Protein AF-A0A3B8Z5R7-F1 (afdb_monomer_lite)

pLDDT: mean 84.62, std 8.21, range [46.03, 93.94]

Radius of gyration: 21.41 Å; chains: 1; bounding box: 47×30×64 Å

Structure (mmCIF, N/CA/C/O backbone):
data_AF-A0A3B8Z5R7-F1
#
_entry.id   AF-A0A3B8Z5R7-F1
#
loop_
_atom_site.group_PDB
_atom_site.id
_atom_site.type_symbol
_atom_site.label_atom_id
_atom_site.label_alt_id
_atom_site.label_comp_id
_atom_site.label_asym_id
_atom_site.label_entity_id
_atom_site.label_seq_id
_atom_site.pdbx_PDB_ins_code
_atom_site.Cartn_x
_atom_site.Cartn_y
_atom_site.Cartn_z
_atom_site.occupancy
_atom_site.B_iso_or_equiv
_atom_site.auth_seq_id
_atom_site.auth_comp_id
_atom_site.auth_asym_id
_atom_site.auth_atom_id
_atom_site.pdbx_PDB_model_num
ATOM 1 N N . MET A 1 1 ? -18.504 -0.520 35.001 1.00 46.03 1 MET A N 1
ATOM 2 C CA . MET A 1 1 ? -17.497 -0.673 33.934 1.00 46.03 1 MET A CA 1
ATOM 3 C C . MET A 1 1 ? -18.146 -1.606 32.934 1.00 46.03 1 MET A C 1
ATOM 5 O O . MET A 1 1 ? -18.187 -2.795 33.204 1.00 46.03 1 MET A O 1
ATOM 9 N N . GLU A 1 2 ? -18.828 -1.067 31.922 1.00 49.41 2 GLU A N 1
ATOM 10 C CA . GLU A 1 2 ? -19.527 -1.903 30.936 1.00 49.41 2 GLU A CA 1
ATOM 11 C C . GLU A 1 2 ? -18.497 -2.737 30.174 1.00 49.41 2 GLU A C 1
ATOM 13 O O . GLU A 1 2 ? -17.487 -2.214 29.695 1.00 49.41 2 GLU A O 1
ATOM 18 N N . GLU A 1 3 ? -18.709 -4.051 30.150 1.00 50.78 3 GLU A N 1
ATOM 19 C CA . GLU A 1 3 ? -17.897 -4.948 29.342 1.00 50.78 3 GLU A CA 1
ATOM 20 C C . GLU A 1 3 ? -18.105 -4.601 27.860 1.00 50.78 3 GLU A C 1
ATOM 22 O O . GLU A 1 3 ? -19.237 -4.312 27.462 1.00 50.78 3 GLU A O 1
ATOM 27 N N . PRO A 1 4 ? -17.041 -4.579 27.035 1.00 61.50 4 PRO A N 1
ATOM 28 C CA . PRO A 1 4 ? -17.176 -4.282 25.614 1.00 61.50 4 PRO A CA 1
ATOM 29 C C . PRO A 1 4 ? -18.135 -5.290 24.980 1.00 61.50 4 PRO A C 1
ATOM 31 O O . PRO A 1 4 ? -17.881 -6.493 25.039 1.00 61.50 4 PRO A O 1
ATOM 34 N N . GLN A 1 5 ? -19.230 -4.816 24.388 1.00 68.06 5 GLN A N 1
ATOM 35 C CA . GLN A 1 5 ? -20.164 -5.711 23.714 1.00 68.06 5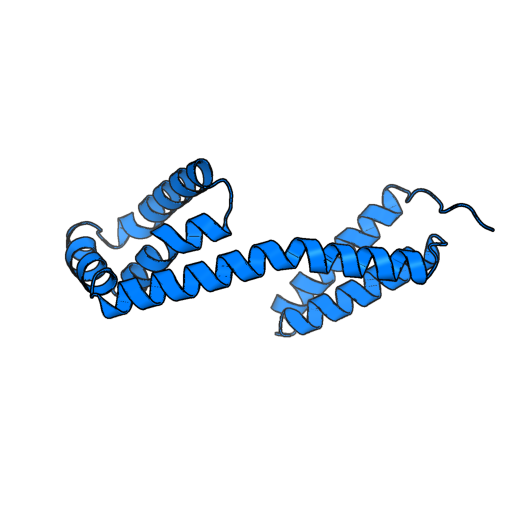 GLN A CA 1
ATOM 36 C C . GLN A 1 5 ? -19.522 -6.260 22.442 1.00 68.06 5 GLN A C 1
ATOM 38 O O . GLN A 1 5 ? -18.941 -5.511 21.651 1.00 68.06 5 GLN A O 1
ATOM 43 N N . GLU A 1 6 ? -19.648 -7.568 22.223 1.00 71.44 6 GLU A N 1
ATOM 44 C CA . GLU A 1 6 ? -19.258 -8.159 20.949 1.00 71.44 6 GLU A CA 1
ATOM 45 C C . GLU A 1 6 ? -20.124 -7.565 19.825 1.00 71.44 6 GLU A C 1
ATOM 47 O O . GLU A 1 6 ? -21.350 -7.464 19.966 1.00 71.44 6 GLU A O 1
ATOM 52 N N . PRO A 1 7 ? -19.517 -7.124 18.710 1.00 72.75 7 PRO A N 1
ATOM 53 C CA . PRO A 1 7 ? -20.273 -6.545 17.615 1.00 72.75 7 PRO A CA 1
ATOM 54 C C . PRO A 1 7 ? -21.220 -7.595 17.030 1.00 72.75 7 PRO A C 1
ATOM 56 O O . PRO A 1 7 ? -20.790 -8.663 16.596 1.00 72.75 7 PRO A O 1
ATOM 59 N N . SER A 1 8 ? -22.513 -7.274 16.942 1.00 83.44 8 SER A N 1
ATOM 60 C CA . SER A 1 8 ? -23.430 -8.101 16.156 1.00 83.44 8 SER A CA 1
ATOM 61 C C . SER A 1 8 ? -23.007 -8.083 14.682 1.00 83.44 8 SER A C 1
ATOM 63 O O . SER A 1 8 ? -22.446 -7.096 14.196 1.00 83.44 8 SER A O 1
ATOM 65 N N . PHE A 1 9 ? -23.312 -9.153 13.942 1.00 85.75 9 PHE A N 1
ATOM 66 C CA . PHE A 1 9 ? -23.007 -9.252 12.509 1.00 85.75 9 PHE A CA 1
ATOM 67 C C . PHE A 1 9 ? -23.502 -8.027 11.718 1.00 85.75 9 PHE A C 1
ATOM 69 O O . PHE A 1 9 ? -22.799 -7.504 10.856 1.00 85.75 9 PHE A O 1
ATOM 76 N N . LEU A 1 10 ? -24.680 -7.512 12.085 1.00 84.94 10 LEU A N 1
ATOM 77 C CA . LEU A 1 10 ? -25.290 -6.323 11.492 1.00 84.94 10 LEU A CA 1
ATOM 78 C C . LEU A 1 10 ? -24.462 -5.058 11.765 1.00 84.94 10 LEU A C 1
ATOM 80 O O . LEU A 1 10 ? -24.285 -4.228 10.877 1.00 84.94 10 LEU 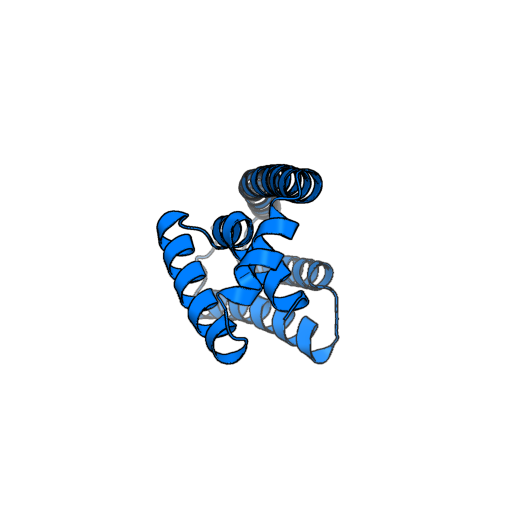A O 1
ATOM 84 N N . HIS A 1 11 ? -23.899 -4.932 12.967 1.00 84.50 11 HIS A N 1
ATOM 85 C CA . HIS A 1 11 ? -23.075 -3.786 13.345 1.00 84.50 11 HIS A CA 1
ATOM 86 C C . HIS A 1 11 ? -21.723 -3.783 12.617 1.00 84.50 11 HIS A C 1
ATOM 88 O O . HIS A 1 11 ? -21.292 -2.740 12.121 1.00 84.50 11 HIS A O 1
ATOM 94 N N . SER A 1 12 ? -21.083 -4.950 12.491 1.00 87.75 12 SER A N 1
ATOM 95 C CA . SER A 1 12 ? -19.847 -5.115 11.713 1.00 87.75 12 SER A CA 1
ATOM 96 C C . SER A 1 12 ? -20.068 -4.833 10.228 1.00 87.75 12 SER A C 1
ATOM 98 O O . SER A 1 12 ? -19.264 -4.131 9.612 1.00 87.75 12 SER A O 1
ATOM 100 N N . LEU A 1 13 ? -21.181 -5.318 9.665 1.00 91.69 13 LEU A N 1
ATOM 101 C CA . LEU A 1 13 ? -21.537 -5.090 8.265 1.00 91.69 13 LEU A CA 1
ATOM 102 C C . LEU A 1 13 ? -21.768 -3.602 7.972 1.00 91.69 13 LEU A C 1
ATOM 104 O O . LEU A 1 13 ? -21.262 -3.094 6.974 1.00 91.69 13 LEU A O 1
ATOM 108 N N . ILE A 1 14 ? -22.474 -2.888 8.856 1.00 91.19 14 ILE A N 1
ATOM 109 C CA . ILE A 1 14 ? -22.702 -1.440 8.721 1.00 91.19 14 ILE A CA 1
ATOM 110 C C . ILE A 1 14 ? -21.391 -0.662 8.856 1.00 91.19 14 ILE A C 1
ATOM 112 O O . ILE A 1 14 ? -21.136 0.250 8.071 1.00 91.19 14 ILE A O 1
ATOM 116 N N . CYS A 1 15 ? -20.543 -1.016 9.823 1.00 90.94 15 CYS A N 1
ATOM 117 C CA . CYS A 1 15 ? -19.272 -0.329 10.035 1.00 90.94 15 CYS A CA 1
ATOM 118 C C . CYS A 1 15 ? -18.355 -0.479 8.811 1.00 90.94 15 CYS A C 1
ATOM 120 O O . CYS A 1 15 ? -17.899 0.518 8.249 1.00 90.94 15 CYS A O 1
ATOM 122 N N . PHE A 1 16 ? -18.154 -1.715 8.346 1.00 91.38 16 PHE A N 1
ATOM 123 C CA . PHE A 1 16 ? -17.284 -2.011 7.209 1.00 91.38 16 PHE A CA 1
ATOM 124 C C . PHE A 1 16 ? -17.864 -1.505 5.882 1.00 91.38 16 PHE A C 1
ATOM 126 O O . PHE A 1 16 ? -17.164 -0.873 5.091 1.00 91.38 16 PHE A O 1
ATOM 133 N N . GLY A 1 17 ? -19.165 -1.711 5.667 1.00 93.62 17 GLY A N 1
ATOM 134 C CA . GLY A 1 17 ? -19.882 -1.187 4.508 1.00 93.62 17 GLY A CA 1
ATOM 135 C C . GLY A 1 17 ? -19.840 0.340 4.449 1.00 93.62 17 GLY A C 1
ATOM 136 O O . GLY A 1 17 ? -19.601 0.898 3.383 1.00 93.62 17 GLY A O 1
ATOM 137 N N . GLY A 1 18 ? -19.971 1.019 5.592 1.00 92.12 18 GLY A N 1
ATOM 138 C CA . GLY A 1 18 ? -19.854 2.474 5.690 1.00 92.12 18 GLY A CA 1
ATOM 139 C C . GLY A 1 18 ? -18.489 2.990 5.237 1.00 92.12 18 GLY A C 1
ATOM 140 O O . GLY A 1 18 ? -18.429 3.959 4.482 1.00 92.12 18 GLY A O 1
ATOM 141 N N . VAL A 1 19 ? -17.395 2.314 5.603 1.00 93.94 19 VAL A N 1
ATOM 142 C CA . VAL A 1 19 ? -16.045 2.664 5.123 1.00 93.94 19 VAL A CA 1
ATOM 143 C C . VAL A 1 19 ? -15.947 2.514 3.605 1.00 93.94 19 VAL A C 1
ATOM 145 O O . VAL A 1 19 ? -15.512 3.448 2.930 1.00 93.94 19 VAL A O 1
ATOM 148 N N . ILE A 1 20 ? -16.395 1.381 3.056 1.00 93.31 20 ILE A N 1
ATOM 149 C CA . ILE A 1 20 ? -16.362 1.123 1.608 1.00 93.31 20 ILE A CA 1
ATOM 150 C C . ILE A 1 20 ? -17.170 2.179 0.853 1.00 93.31 20 ILE A C 1
ATOM 152 O O . ILE A 1 20 ? -16.666 2.781 -0.093 1.00 93.31 20 ILE A O 1
ATOM 156 N N . VAL A 1 21 ? -18.405 2.437 1.286 1.00 93.06 21 VAL A N 1
ATOM 157 C CA . VAL A 1 21 ? -19.289 3.415 0.645 1.00 93.06 21 VAL A CA 1
ATOM 158 C C . VAL A 1 21 ? -18.679 4.809 0.714 1.00 93.06 21 VAL A C 1
ATOM 160 O O . VAL A 1 21 ? -18.661 5.500 -0.301 1.00 93.06 21 VAL A O 1
ATOM 163 N N . THR A 1 22 ? -18.126 5.212 1.861 1.00 91.06 22 THR A N 1
ATOM 164 C CA . THR A 1 22 ? -17.485 6.527 2.025 1.00 91.06 22 THR A CA 1
ATOM 165 C C . THR A 1 22 ? -16.303 6.696 1.069 1.00 91.06 22 THR A C 1
ATOM 167 O O . THR A 1 22 ? -16.184 7.733 0.419 1.00 91.06 22 THR A O 1
ATOM 170 N N . VAL A 1 23 ? -15.454 5.673 0.929 1.00 92.25 23 VAL A N 1
ATOM 171 C CA . VAL A 1 23 ? -14.290 5.731 0.032 1.00 92.25 23 VAL A CA 1
ATOM 172 C C . VAL A 1 23 ? -14.722 5.729 -1.436 1.00 92.25 23 VAL A C 1
ATOM 174 O O . VAL A 1 23 ? -14.296 6.597 -2.193 1.00 92.25 23 VAL A O 1
ATOM 177 N N . ILE A 1 24 ? -15.596 4.803 -1.842 1.00 91.25 24 ILE A N 1
ATOM 178 C CA . ILE A 1 24 ? -16.026 4.669 -3.242 1.00 91.25 24 ILE A CA 1
ATOM 179 C C . ILE A 1 24 ? -16.813 5.902 -3.693 1.00 91.25 24 ILE A C 1
ATOM 181 O O . ILE A 1 24 ? -16.500 6.481 -4.732 1.00 91.25 24 ILE A O 1
ATOM 185 N N . SER A 1 25 ? -17.812 6.332 -2.917 1.00 88.94 25 SER A N 1
ATOM 186 C CA . SER A 1 25 ? -18.613 7.514 -3.270 1.00 88.94 25 SER A CA 1
ATOM 187 C C . SER A 1 25 ? -17.782 8.797 -3.234 1.00 88.94 25 SER A C 1
ATOM 189 O O . SER A 1 25 ? -17.904 9.636 -4.126 1.00 88.94 25 SER A O 1
ATOM 191 N N . GLY A 1 26 ? -16.883 8.924 -2.255 1.00 87.56 26 GLY A N 1
ATOM 192 C CA . GLY A 1 26 ? -15.994 10.071 -2.133 1.00 87.56 26 GLY A CA 1
ATOM 193 C C . GLY A 1 26 ? -15.012 10.204 -3.295 1.00 87.56 26 GLY A C 1
ATOM 194 O O . GLY A 1 26 ? -14.793 11.314 -3.782 1.00 87.56 26 GLY A O 1
ATOM 195 N N . MET A 1 27 ? -14.454 9.086 -3.766 1.00 88.56 27 MET A N 1
ATOM 196 C CA . MET A 1 27 ? -13.531 9.084 -4.902 1.00 88.56 27 MET A CA 1
ATOM 197 C C . MET A 1 27 ? -14.256 9.283 -6.235 1.00 88.56 27 MET A C 1
ATOM 199 O O . MET A 1 27 ? -13.830 10.115 -7.031 1.00 88.56 27 MET A O 1
ATOM 203 N N . LEU A 1 28 ? -15.336 8.536 -6.491 1.00 86.75 28 LEU A N 1
ATOM 204 C CA . LEU A 1 28 ? -15.984 8.517 -7.808 1.00 86.75 28 LEU A CA 1
ATOM 205 C C . LEU A 1 28 ? -16.890 9.725 -8.060 1.00 86.75 28 LEU A C 1
ATOM 207 O O . LEU A 1 28 ? -16.974 10.183 -9.195 1.00 86.75 28 LEU A O 1
ATOM 211 N N . TRP A 1 29 ? -17.581 10.229 -7.033 1.00 85.06 29 TRP A N 1
ATOM 212 C CA . TRP A 1 29 ? -18.592 11.280 -7.205 1.00 85.06 29 TRP A CA 1
ATOM 213 C C . TRP A 1 29 ? -18.082 12.671 -6.840 1.00 85.06 29 TRP A C 1
ATOM 215 O O . TRP A 1 29 ? -18.412 13.645 -7.510 1.00 85.06 29 TRP A O 1
ATOM 225 N N . LEU A 1 30 ? -17.301 12.766 -5.761 1.00 81.62 30 LEU A N 1
ATOM 226 C CA . LEU A 1 30 ? -16.851 14.044 -5.202 1.00 81.62 30 LEU A CA 1
ATOM 227 C C . LEU A 1 30 ? -15.412 14.399 -5.600 1.00 81.62 30 LEU A C 1
ATOM 229 O O . LEU A 1 30 ? -14.986 15.527 -5.362 1.00 81.62 30 LEU A O 1
ATOM 233 N N . GLY A 1 31 ? -14.658 13.458 -6.182 1.00 82.94 31 GLY A N 1
ATOM 234 C CA . GLY A 1 31 ? -13.262 13.669 -6.577 1.00 82.94 31 GLY A CA 1
ATOM 235 C C . GLY A 1 31 ? -12.344 14.032 -5.403 1.00 82.94 31 GLY A C 1
ATOM 236 O O . GLY A 1 31 ? -11.325 14.695 -5.592 1.00 82.94 31 GLY A O 1
ATOM 237 N N . ILE A 1 32 ? -12.715 13.651 -4.177 1.00 88.88 32 ILE A N 1
ATOM 238 C CA . ILE A 1 32 ? -11.957 13.997 -2.972 1.00 88.88 32 ILE A CA 1
ATOM 239 C C . ILE A 1 32 ? -10.723 13.097 -2.884 1.00 88.88 32 ILE A C 1
ATOM 241 O O . ILE A 1 32 ? -10.780 11.896 -3.147 1.00 88.88 32 ILE A O 1
ATOM 245 N N . ASN A 1 33 ? -9.602 13.677 -2.454 1.00 90.19 33 ASN A N 1
ATOM 246 C CA . ASN A 1 33 ? -8.370 12.935 -2.216 1.00 90.19 33 ASN A CA 1
ATOM 247 C C . ASN A 1 33 ? -8.583 11.781 -1.221 1.00 90.19 33 ASN A C 1
ATOM 249 O O . ASN A 1 33 ? -9.182 11.961 -0.156 1.00 90.19 33 ASN A O 1
ATOM 253 N N . LEU A 1 34 ? -7.999 10.616 -1.524 1.00 88.38 34 LEU A N 1
ATOM 254 C CA . LEU A 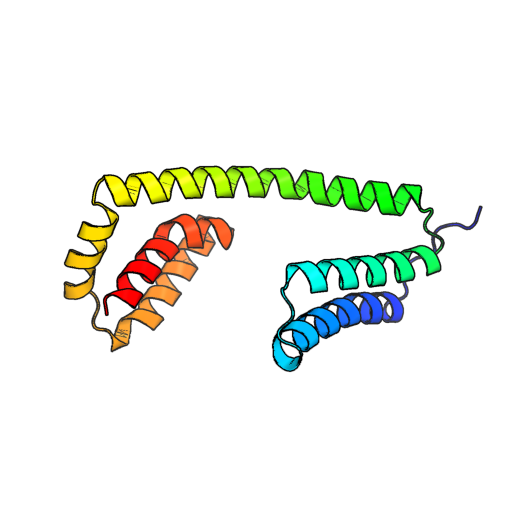1 34 ? -8.106 9.403 -0.702 1.00 88.38 34 LEU A CA 1
ATOM 255 C C . LEU A 1 34 ? -7.736 9.654 0.769 1.00 88.38 34 LEU A C 1
ATOM 257 O O . LEU A 1 34 ? -8.407 9.155 1.667 1.00 88.38 34 LEU A O 1
ATOM 261 N N . HIS A 1 35 ? -6.707 10.466 1.024 1.00 88.38 35 HIS A N 1
ATOM 262 C CA . HIS A 1 35 ? -6.267 10.793 2.382 1.00 88.38 35 HIS A CA 1
ATOM 263 C C . HIS A 1 35 ? -7.388 11.410 3.230 1.00 88.38 35 HIS A C 1
ATOM 265 O O . HIS A 1 35 ? -7.612 10.989 4.363 1.00 88.38 35 HIS A O 1
ATOM 271 N N . SER A 1 36 ? -8.133 12.367 2.674 1.00 90.12 36 SER A N 1
ATOM 272 C CA . SER A 1 36 ? -9.243 13.018 3.374 1.00 90.12 36 SER A CA 1
ATOM 273 C C . SER A 1 36 ? -10.388 12.039 3.647 1.00 90.12 36 SER A C 1
ATOM 275 O O . SER A 1 36 ? -10.961 12.050 4.735 1.00 90.12 36 SER A O 1
ATOM 277 N N . LEU A 1 37 ? -10.685 11.144 2.701 1.00 92.75 37 LEU A N 1
ATOM 278 C CA . LEU A 1 37 ? -11.724 10.121 2.858 1.00 92.75 37 LEU A CA 1
ATOM 279 C C . LEU A 1 37 ? -11.371 9.092 3.933 1.00 92.75 37 LEU A C 1
ATOM 281 O O . LEU A 1 37 ? -12.239 8.700 4.711 1.00 92.75 37 LEU A O 1
ATOM 285 N N . LEU A 1 38 ? -10.100 8.697 4.026 1.00 91.69 38 LEU A N 1
ATOM 286 C CA . LEU A 1 38 ? -9.628 7.790 5.072 1.00 91.69 38 LEU A CA 1
ATOM 287 C C . LEU A 1 38 ? -9.739 8.414 6.468 1.00 91.69 38 LEU A C 1
ATOM 289 O O . LEU A 1 38 ? -10.084 7.713 7.416 1.00 91.69 38 LEU A O 1
ATOM 293 N N . VAL A 1 39 ? -9.521 9.727 6.603 1.00 92.50 39 VAL A N 1
ATOM 294 C CA . VAL A 1 39 ? -9.746 10.437 7.875 1.00 92.50 39 VAL A CA 1
ATOM 295 C C . VAL A 1 39 ? -11.230 10.427 8.252 1.00 92.50 39 VAL A C 1
ATOM 297 O O . VAL A 1 39 ? -11.567 10.156 9.403 1.00 92.50 39 VAL A O 1
ATOM 300 N N . ILE A 1 40 ? -12.132 10.653 7.295 1.00 92.69 40 ILE A N 1
ATOM 301 C CA . ILE A 1 40 ? -13.583 10.586 7.539 1.00 92.69 40 ILE A CA 1
ATOM 302 C C . ILE A 1 40 ? -13.998 9.162 7.936 1.00 92.69 40 ILE A C 1
ATOM 304 O O . ILE A 1 40 ? -14.728 8.977 8.911 1.00 92.69 40 ILE A O 1
ATOM 308 N N . ALA A 1 41 ? -13.485 8.149 7.237 1.00 93.50 41 ALA A N 1
ATOM 309 C CA . ALA A 1 41 ? -13.712 6.747 7.571 1.00 93.50 41 ALA A CA 1
ATOM 310 C C . ALA A 1 41 ? -13.174 6.390 8.968 1.00 93.50 41 ALA A C 1
ATOM 312 O O . ALA A 1 41 ? -13.815 5.643 9.705 1.00 93.50 41 ALA A O 1
ATOM 313 N N . LEU A 1 42 ? -12.036 6.958 9.377 1.00 92.62 42 LEU A N 1
ATOM 314 C CA . LEU A 1 42 ? -11.500 6.782 10.725 1.00 92.62 42 LEU A CA 1
ATOM 315 C C . LEU A 1 42 ? -12.447 7.361 11.784 1.00 92.62 42 LEU A C 1
ATOM 317 O O . LEU A 1 42 ? -12.704 6.702 12.791 1.00 92.62 42 LEU A O 1
ATOM 321 N N . VAL A 1 43 ? -12.994 8.560 11.554 1.00 92.62 43 VAL A N 1
ATOM 322 C CA . VAL A 1 43 ? -13.989 9.178 12.448 1.00 92.62 43 VAL A CA 1
ATOM 323 C C . VAL A 1 43 ? -15.256 8.323 12.523 1.00 92.62 43 VAL A C 1
ATOM 325 O O . VAL A 1 43 ? -15.776 8.098 13.616 1.00 92.62 43 VAL A O 1
ATOM 328 N N . TRP A 1 44 ? -15.714 7.789 11.389 1.00 93.69 44 TRP A N 1
ATOM 329 C CA . TRP A 1 44 ? -16.846 6.864 11.323 1.00 93.69 44 TRP A CA 1
ATOM 330 C C . TRP A 1 44 ? -16.617 5.616 12.188 1.00 93.69 44 TRP A C 1
ATOM 332 O O . TRP A 1 44 ? -17.414 5.313 13.081 1.00 93.69 44 TRP A O 1
ATOM 342 N N . VAL A 1 45 ? -15.488 4.931 11.990 1.00 92.50 45 VAL A N 1
ATOM 343 C CA . VAL A 1 45 ? -15.125 3.720 12.743 1.00 92.50 45 VAL A CA 1
ATOM 344 C C . VAL A 1 45 ? -14.919 4.026 14.229 1.00 92.50 45 VAL A C 1
ATOM 346 O O . VAL A 1 45 ? -15.362 3.252 15.079 1.00 92.50 45 VAL A O 1
ATOM 349 N N . ALA A 1 46 ? -14.299 5.157 14.572 1.00 90.88 46 ALA A N 1
ATOM 350 C CA . ALA A 1 46 ? -14.123 5.584 15.959 1.00 90.88 46 ALA A CA 1
ATOM 351 C C . ALA A 1 46 ? -15.471 5.877 16.643 1.00 90.88 46 ALA A C 1
ATOM 353 O O . ALA A 1 46 ? -15.669 5.487 17.795 1.00 90.88 46 ALA A O 1
ATOM 354 N N . GLY A 1 47 ? -16.419 6.495 15.931 1.00 89.94 47 GLY A N 1
ATOM 355 C CA . GLY A 1 47 ? -17.777 6.747 16.419 1.00 89.94 47 GLY A CA 1
ATOM 356 C C . GLY A 1 47 ? -18.557 5.458 16.680 1.00 89.94 47 GLY A C 1
ATOM 357 O O . GLY A 1 47 ? -19.159 5.304 17.744 1.00 89.94 47 GLY A O 1
ATOM 358 N N . HIS A 1 48 ? -18.487 4.495 15.758 1.00 89.06 48 HIS A N 1
ATOM 359 C CA . HIS A 1 48 ? -19.068 3.164 15.960 1.00 89.06 48 HIS A CA 1
ATOM 360 C C . HIS A 1 48 ? -18.398 2.416 17.119 1.00 89.06 48 HIS A C 1
ATOM 362 O O . HIS A 1 48 ? -19.089 1.864 17.967 1.00 89.06 48 HIS A O 1
ATOM 368 N N . SER A 1 49 ? -17.070 2.462 17.222 1.00 86.38 49 SER A N 1
ATOM 369 C CA . SER A 1 49 ? -16.331 1.804 18.311 1.00 86.38 49 SER A CA 1
ATOM 370 C C . SER A 1 49 ? -16.683 2.390 19.683 1.00 86.38 49 SER A C 1
ATOM 372 O O . SER A 1 49 ? -16.849 1.650 20.648 1.00 86.38 49 SER A O 1
ATOM 374 N N . SER A 1 50 ? -16.867 3.710 19.773 1.00 85.12 50 SER A N 1
ATOM 375 C CA . SER A 1 50 ? -17.326 4.373 21.000 1.00 85.12 50 SER A CA 1
ATOM 376 C C . SER A 1 50 ? -18.735 3.915 21.407 1.00 85.12 50 SER A C 1
ATOM 378 O O . SER A 1 50 ? -18.987 3.655 22.582 1.00 85.12 50 SER A O 1
ATOM 380 N N . ARG A 1 51 ? -19.642 3.713 20.436 1.00 82.06 51 ARG A N 1
ATOM 381 C CA . ARG A 1 51 ? -20.997 3.183 20.685 1.00 82.06 51 ARG A CA 1
ATOM 382 C C . ARG A 1 51 ? -21.022 1.748 21.213 1.00 82.06 51 ARG A C 1
ATOM 384 O O . ARG A 1 51 ? -21.993 1.383 21.861 1.00 82.06 51 ARG A O 1
ATOM 391 N N . LEU A 1 52 ? -19.976 0.960 20.968 1.00 83.88 52 LEU A N 1
ATOM 392 C CA . LEU A 1 52 ? -19.816 -0.389 21.526 1.00 83.88 52 LEU A CA 1
ATOM 393 C C . LEU A 1 52 ? -19.248 -0.391 22.962 1.00 83.88 52 LEU A C 1
ATOM 395 O O . LEU A 1 52 ? -18.990 -1.455 23.523 1.00 83.88 52 LEU A O 1
ATOM 399 N N . GLY A 1 53 ? -19.028 0.786 23.559 1.00 81.25 53 GLY A N 1
ATOM 400 C CA . GLY A 1 53 ? -18.504 0.918 24.920 1.00 81.25 53 GLY A CA 1
ATOM 401 C C . GLY A 1 53 ? -16.978 0.826 25.014 1.00 81.25 53 GLY A C 1
ATOM 402 O O . GLY A 1 53 ? -16.428 0.726 26.113 1.00 81.25 53 GLY A O 1
ATOM 403 N N . PHE A 1 54 ? -16.252 0.877 23.890 1.00 83.25 54 PHE A N 1
ATOM 404 C CA . PHE A 1 54 ? -14.791 0.918 23.936 1.00 83.25 54 PHE A CA 1
ATOM 405 C C . PHE A 1 54 ? -14.301 2.249 24.510 1.00 83.25 54 PHE A C 1
ATOM 407 O O . PHE A 1 54 ? -14.675 3.329 24.054 1.00 83.25 54 PHE A O 1
ATOM 414 N N . SER A 1 55 ? -13.393 2.177 25.487 1.00 87.00 55 SER A N 1
ATOM 415 C CA . SER A 1 55 ? -12.758 3.375 26.029 1.00 87.00 55 SER A CA 1
ATOM 416 C C . SE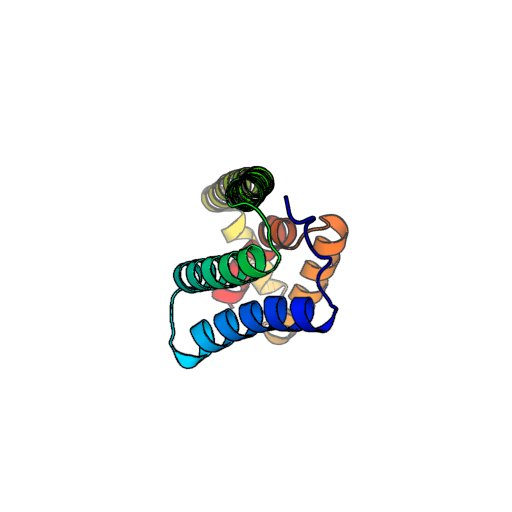R A 1 55 ? -11.890 4.059 24.973 1.00 87.00 55 SER A C 1
ATOM 418 O O . SER A 1 55 ? -11.222 3.408 24.164 1.00 87.00 55 SER A O 1
ATOM 420 N N . PHE A 1 56 ? -11.830 5.391 25.027 1.00 85.94 56 PHE A N 1
ATOM 421 C CA . PHE A 1 56 ? -10.996 6.185 24.123 1.00 85.94 56 PHE A CA 1
ATOM 422 C C . PHE A 1 56 ? -9.524 5.733 24.127 1.00 85.94 56 PHE A C 1
ATOM 424 O O . PHE A 1 56 ? -8.875 5.713 23.085 1.00 85.94 56 PHE A O 1
ATOM 431 N N . GLN A 1 57 ? -9.012 5.287 25.280 1.00 87.00 57 GLN A N 1
ATOM 432 C CA . GLN A 1 57 ? -7.646 4.767 25.395 1.00 87.00 57 GLN A CA 1
ATOM 433 C C . GLN A 1 57 ? -7.434 3.480 24.586 1.00 87.00 57 GLN A C 1
ATOM 435 O O . GLN A 1 57 ? -6.401 3.339 23.933 1.00 87.00 57 GLN A O 1
ATOM 440 N N . LYS A 1 58 ? -8.416 2.565 24.566 1.00 87.25 58 LYS A N 1
ATOM 441 C CA . LYS A 1 58 ? -8.351 1.352 23.733 1.00 87.25 58 LYS A CA 1
ATOM 442 C C . LYS A 1 58 ? -8.386 1.698 22.246 1.00 87.25 58 LYS A C 1
ATOM 444 O O . LYS A 1 58 ? -7.575 1.172 21.490 1.00 87.25 58 LYS A O 1
ATOM 449 N N . ILE A 1 59 ? -9.265 2.618 21.840 1.00 89.31 59 ILE A N 1
ATOM 450 C CA . ILE A 1 59 ? -9.357 3.080 20.445 1.00 89.31 59 ILE A CA 1
ATOM 451 C C . ILE A 1 59 ? -8.029 3.713 20.003 1.00 89.31 59 ILE A C 1
ATOM 453 O O . ILE A 1 59 ? -7.485 3.352 18.961 1.00 89.31 59 ILE A O 1
ATOM 457 N N . LYS A 1 60 ? -7.455 4.598 20.827 1.00 89.62 60 LYS A N 1
ATOM 458 C CA . LYS A 1 60 ? -6.152 5.222 20.564 1.00 89.62 60 LYS A CA 1
ATOM 459 C C . LYS A 1 60 ? -5.028 4.188 20.463 1.00 89.62 60 LYS A C 1
ATOM 461 O O . LYS A 1 60 ? -4.206 4.271 19.557 1.00 89.62 60 LYS A O 1
ATOM 466 N N . SER A 1 61 ? -4.987 3.213 21.371 1.00 92.00 61 SER A N 1
ATOM 467 C CA . SER A 1 61 ? -3.987 2.141 21.332 1.00 92.00 61 SER A CA 1
ATOM 468 C C . SER A 1 61 ? -4.105 1.299 20.055 1.00 92.00 61 SER A C 1
ATOM 470 O O . SER A 1 61 ? -3.089 1.009 19.427 1.00 92.00 61 SER A O 1
ATOM 472 N N . ALA A 1 62 ? -5.328 0.997 19.604 1.00 89.62 62 ALA A N 1
ATOM 473 C CA . ALA A 1 62 ? -5.560 0.309 18.335 1.00 89.62 62 ALA A CA 1
ATOM 474 C C . ALA A 1 62 ? -5.079 1.131 17.125 1.00 89.62 62 ALA A C 1
ATOM 476 O O . ALA A 1 62 ? -4.460 0.575 16.217 1.00 89.62 62 ALA A O 1
ATOM 477 N N . MET A 1 63 ? -5.296 2.452 17.131 1.00 91.38 63 MET A N 1
ATOM 478 C CA . MET A 1 63 ? -4.766 3.352 16.096 1.00 91.38 63 MET A CA 1
ATOM 479 C C . MET A 1 63 ? -3.231 3.339 16.065 1.00 91.38 63 MET A C 1
ATOM 481 O O . MET A 1 63 ? -2.648 3.200 14.992 1.00 91.38 63 MET A O 1
ATOM 485 N N . ILE A 1 64 ? -2.576 3.430 17.229 1.00 93.25 64 ILE A N 1
ATOM 486 C CA . ILE A 1 64 ? -1.107 3.392 17.336 1.00 93.25 64 ILE A CA 1
ATOM 487 C C . ILE A 1 64 ? -0.562 2.061 16.812 1.00 93.25 64 ILE A C 1
ATOM 489 O O . ILE A 1 64 ? 0.337 2.066 15.977 1.00 93.25 64 ILE A O 1
ATOM 493 N N . SER A 1 65 ? -1.157 0.933 17.207 1.00 92.31 65 SER A N 1
ATOM 494 C CA . SER A 1 65 ? -0.752 -0.383 16.699 1.00 92.31 65 SER A CA 1
ATOM 495 C C . SER A 1 65 ? -0.929 -0.503 15.178 1.00 92.31 65 SER A C 1
ATOM 497 O O . SER A 1 65 ? -0.132 -1.152 14.501 1.00 92.31 65 SER A O 1
ATOM 499 N N . GLY A 1 66 ? -1.947 0.152 14.608 1.00 88.62 66 GLY A N 1
ATOM 500 C CA . GLY A 1 66 ? -2.112 0.260 13.157 1.00 88.62 66 GLY A CA 1
ATOM 501 C C . GLY A 1 66 ? -0.949 0.996 12.483 1.00 88.62 66 GLY A C 1
ATOM 502 O O . GLY A 1 66 ? -0.429 0.522 11.473 1.00 88.62 66 GLY A O 1
ATOM 503 N N . ILE A 1 67 ? -0.499 2.109 13.069 1.00 91.75 67 ILE A N 1
ATOM 504 C CA . ILE A 1 67 ? 0.664 2.869 12.585 1.00 91.75 67 ILE A CA 1
ATOM 505 C C . ILE A 1 67 ? 1.941 2.027 12.691 1.00 91.75 67 ILE A C 1
ATOM 507 O O . ILE A 1 67 ? 2.704 1.962 11.730 1.00 91.75 67 ILE A O 1
ATOM 511 N N . GLU A 1 68 ? 2.151 1.333 13.812 1.00 91.00 68 GLU A N 1
ATOM 512 C CA . GLU A 1 68 ? 3.313 0.456 14.019 1.00 91.00 68 GLU A CA 1
ATOM 513 C C . GLU A 1 68 ? 3.396 -0.649 12.960 1.00 91.00 68 GLU A C 1
ATOM 515 O O . GLU A 1 68 ? 4.461 -0.888 12.392 1.00 91.00 68 GLU A O 1
ATOM 520 N N . LYS A 1 69 ? 2.262 -1.273 12.621 1.00 87.19 69 LYS A N 1
ATOM 521 C CA . LYS A 1 69 ? 2.188 -2.247 11.519 1.00 87.19 69 LYS A CA 1
ATOM 522 C C . LYS A 1 69 ? 2.485 -1.607 10.160 1.00 87.19 69 LYS A C 1
ATOM 524 O O . LYS A 1 69 ? 3.087 -2.248 9.301 1.00 87.19 69 LYS A O 1
ATOM 529 N N . GLY A 1 70 ? 2.084 -0.351 9.965 1.00 87.06 70 GLY A N 1
ATOM 530 C CA . GLY A 1 70 ? 2.343 0.414 8.745 1.00 87.06 70 GLY A CA 1
ATOM 531 C C . GLY A 1 70 ? 3.810 0.809 8.555 1.00 87.06 70 GLY A C 1
ATOM 532 O O . GLY A 1 70 ? 4.277 0.855 7.416 1.00 87.06 70 GLY A O 1
ATOM 533 N N . LEU A 1 71 ? 4.561 1.035 9.640 1.00 90.31 71 LEU A N 1
ATOM 534 C CA . LEU A 1 71 ? 5.975 1.433 9.575 1.00 90.31 71 LEU A CA 1
ATOM 535 C C . LEU A 1 71 ? 6.830 0.446 8.771 1.00 90.31 71 LEU A C 1
ATOM 537 O O . LEU A 1 71 ? 7.668 0.874 7.978 1.00 90.31 71 LEU A O 1
ATOM 541 N N . GLY A 1 72 ? 6.584 -0.860 8.909 1.00 85.50 72 GLY A N 1
ATOM 542 C CA . GLY A 1 72 ? 7.294 -1.879 8.130 1.00 85.50 72 GLY A CA 1
ATOM 543 C C . GLY A 1 72 ? 7.122 -1.696 6.618 1.00 85.50 72 GLY A C 1
ATOM 544 O O . GLY A 1 72 ? 8.096 -1.751 5.870 1.00 85.50 72 GLY A O 1
ATOM 545 N N . ALA A 1 73 ? 5.900 -1.396 6.165 1.00 84.62 73 ALA A N 1
ATOM 546 C CA . ALA A 1 73 ? 5.627 -1.134 4.754 1.00 84.62 73 ALA A CA 1
ATOM 547 C C . ALA A 1 73 ? 6.304 0.157 4.262 1.00 84.62 73 ALA A C 1
ATOM 549 O O . ALA A 1 73 ? 6.815 0.184 3.145 1.00 84.62 73 ALA A O 1
ATOM 550 N N . ILE A 1 74 ? 6.368 1.202 5.096 1.00 89.00 74 ILE A N 1
ATOM 551 C CA . ILE A 1 74 ? 7.037 2.471 4.756 1.00 89.00 74 ILE A CA 1
ATOM 552 C C . ILE A 1 74 ? 8.521 2.243 4.445 1.00 89.00 74 ILE A C 1
ATOM 554 O O . ILE A 1 74 ? 9.016 2.746 3.436 1.00 89.00 74 ILE A O 1
ATOM 558 N N . PHE A 1 75 ? 9.223 1.447 5.257 1.00 87.69 75 PHE A N 1
ATOM 559 C CA . PHE A 1 75 ? 10.623 1.110 4.983 1.00 87.69 75 PHE A CA 1
ATOM 560 C C . PHE A 1 75 ? 10.792 0.336 3.674 1.00 87.69 75 PHE A C 1
ATOM 562 O O . PHE A 1 75 ? 11.713 0.623 2.910 1.00 87.69 75 PHE A O 1
ATOM 569 N N . ILE A 1 76 ? 9.883 -0.597 3.377 1.00 84.69 76 ILE A N 1
ATOM 570 C CA . ILE A 1 76 ? 9.887 -1.327 2.104 1.00 84.69 76 ILE A CA 1
ATOM 571 C C . ILE A 1 76 ? 9.727 -0.347 0.934 1.00 84.69 76 ILE A C 1
ATOM 573 O O . ILE A 1 76 ? 10.534 -0.379 0.009 1.00 84.69 76 ILE A O 1
ATOM 577 N N . PHE A 1 77 ? 8.763 0.577 0.987 1.00 84.62 77 PHE A N 1
ATOM 578 C CA . PHE A 1 77 ? 8.593 1.595 -0.058 1.00 84.62 77 PHE A CA 1
ATOM 579 C C . PHE A 1 77 ? 9.810 2.497 -0.232 1.00 84.62 77 PHE A C 1
ATOM 581 O O . PHE A 1 77 ? 10.156 2.838 -1.363 1.00 84.62 77 PHE A O 1
ATOM 588 N N . PHE A 1 78 ? 10.481 2.856 0.862 1.00 89.94 78 PHE A N 1
ATOM 589 C CA . PHE A 1 78 ? 11.702 3.653 0.805 1.00 89.94 78 PHE A CA 1
ATOM 590 C C . PHE A 1 78 ? 12.819 2.924 0.041 1.00 89.94 78 PHE A C 1
ATOM 592 O O . PHE A 1 78 ? 13.432 3.499 -0.859 1.00 89.94 78 PHE A O 1
ATOM 599 N N . LEU A 1 79 ? 13.033 1.637 0.333 1.00 87.88 79 LEU A N 1
ATOM 600 C CA . LEU A 1 79 ? 14.011 0.807 -0.378 1.00 87.88 79 LEU A CA 1
ATOM 601 C C . LEU A 1 79 ? 13.644 0.607 -1.852 1.00 87.88 79 LEU A C 1
ATOM 603 O O . LEU A 1 79 ? 14.522 0.676 -2.711 1.00 87.88 79 LEU A O 1
ATOM 607 N N . ILE A 1 80 ? 12.357 0.412 -2.154 1.00 83.94 80 ILE A N 1
ATOM 608 C CA . ILE A 1 80 ? 11.864 0.325 -3.536 1.00 83.94 80 ILE A CA 1
ATOM 609 C C . ILE A 1 80 ? 12.177 1.620 -4.291 1.00 83.94 80 ILE A C 1
ATOM 611 O O . ILE A 1 80 ? 12.653 1.564 -5.422 1.00 83.94 80 ILE A O 1
ATOM 615 N N . GLY A 1 81 ? 11.969 2.780 -3.664 1.00 87.62 81 GLY A N 1
ATOM 616 C CA . GLY A 1 81 ? 12.306 4.074 -4.256 1.00 87.62 81 GLY A CA 1
ATOM 617 C C . GLY A 1 81 ? 13.787 4.180 -4.632 1.00 87.62 81 GLY A C 1
ATOM 618 O O . GLY A 1 81 ? 14.106 4.557 -5.759 1.00 87.62 81 GLY A O 1
ATOM 619 N N . ILE A 1 82 ? 14.689 3.780 -3.730 1.00 91.38 82 ILE A N 1
ATOM 620 C CA . ILE A 1 82 ? 16.143 3.776 -3.982 1.00 91.38 82 ILE A CA 1
ATOM 621 C C . ILE A 1 82 ? 16.510 2.802 -5.109 1.00 91.38 82 ILE A C 1
ATOM 623 O O . ILE A 1 82 ? 17.321 3.133 -5.979 1.00 91.38 82 ILE A O 1
ATOM 627 N N . LEU A 1 83 ? 15.910 1.608 -5.107 1.00 85.69 83 LEU A N 1
ATOM 628 C CA . LEU A 1 83 ? 16.133 0.592 -6.132 1.00 85.69 83 LEU A CA 1
ATOM 629 C C . LEU A 1 83 ? 15.729 1.112 -7.515 1.00 85.69 83 LEU A C 1
ATOM 631 O O . LEU A 1 83 ? 16.532 1.068 -8.444 1.00 85.69 83 LEU A O 1
ATOM 635 N N . VAL A 1 84 ? 14.515 1.649 -7.645 1.00 83.31 84 VAL A N 1
ATOM 636 C 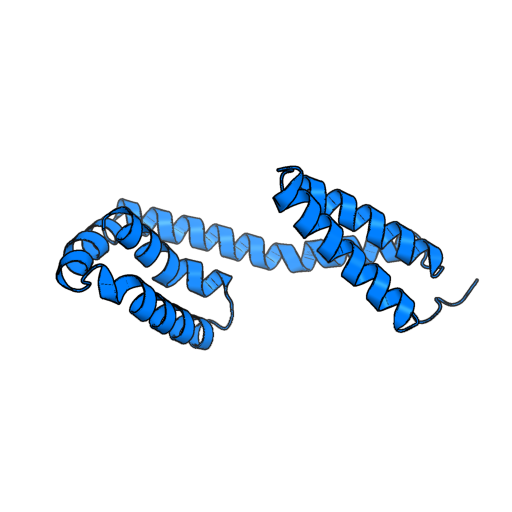CA . VAL A 1 84 ? 14.002 2.179 -8.915 1.00 83.31 84 VAL A CA 1
ATOM 637 C C . VAL A 1 84 ? 14.839 3.364 -9.392 1.00 83.31 84 VAL A C 1
ATOM 639 O O . VAL A 1 84 ? 15.219 3.392 -10.559 1.00 83.31 84 VAL A O 1
ATOM 642 N N . ALA A 1 85 ? 15.200 4.295 -8.504 1.00 87.94 85 ALA A N 1
ATOM 643 C CA . ALA A 1 85 ? 16.075 5.415 -8.854 1.00 87.94 85 ALA A CA 1
ATOM 644 C C . ALA A 1 85 ? 17.429 4.932 -9.409 1.00 87.94 85 ALA A C 1
ATOM 646 O O . ALA A 1 85 ? 17.886 5.415 -10.442 1.00 87.94 85 ALA A O 1
ATOM 647 N N . SER A 1 86 ? 18.024 3.912 -8.786 1.00 90.31 86 SER A N 1
ATOM 648 C CA . SER A 1 86 ? 19.289 3.315 -9.239 1.00 90.31 86 SER A CA 1
ATOM 649 C C . SER A 1 86 ? 19.151 2.595 -10.591 1.00 90.31 86 SER A C 1
ATOM 651 O O . SER A 1 86 ? 20.062 2.624 -11.421 1.00 90.31 86 SER A O 1
ATOM 653 N N . LEU A 1 87 ? 18.003 1.961 -10.852 1.00 83.81 87 LEU A N 1
ATOM 654 C CA . LEU A 1 87 ? 17.709 1.310 -12.135 1.00 83.81 87 LEU A CA 1
ATOM 655 C C . LEU A 1 87 ? 17.491 2.319 -13.273 1.00 83.81 87 LEU A C 1
ATOM 657 O O . LEU A 1 87 ? 17.818 2.014 -14.423 1.00 83.81 87 LEU A O 1
ATOM 661 N N . ILE A 1 88 ? 16.958 3.503 -12.964 1.00 85.00 88 ILE A N 1
ATOM 662 C CA . ILE A 1 88 ? 16.820 4.605 -13.926 1.00 85.00 88 ILE A CA 1
ATOM 663 C C . ILE A 1 88 ? 18.200 5.187 -14.248 1.00 85.00 88 ILE A C 1
ATOM 665 O O . ILE A 1 88 ? 18.565 5.237 -15.420 1.00 85.00 88 ILE A O 1
ATOM 669 N N . GLU A 1 89 ? 18.991 5.545 -13.231 1.00 90.06 89 GLU A N 1
ATOM 670 C CA . GLU A 1 89 ? 20.327 6.146 -13.408 1.00 90.06 89 GLU A CA 1
ATOM 671 C C . GLU A 1 89 ? 21.315 5.211 -14.118 1.00 90.06 89 GLU A C 1
ATOM 673 O O . GLU A 1 89 ? 22.104 5.644 -14.952 1.00 90.06 89 GLU A O 1
ATOM 678 N N . SER A 1 90 ? 21.247 3.905 -13.846 1.00 89.56 90 SER A N 1
ATOM 679 C CA . SER A 1 90 ? 22.067 2.911 -14.558 1.00 89.56 90 SER A CA 1
ATOM 680 C C . SER A 1 90 ? 21.658 2.702 -16.021 1.00 89.56 90 SER A C 1
ATOM 682 O O . SER A 1 90 ? 22.313 1.943 -16.732 1.00 89.56 90 SER A O 1
ATOM 684 N N . GLY A 1 91 ? 20.560 3.314 -16.478 1.00 84.75 91 GLY A N 1
ATOM 685 C CA . GLY A 1 91 ? 20.003 3.090 -17.811 1.00 84.75 91 GLY A CA 1
ATOM 686 C C . GLY A 1 91 ? 19.357 1.712 -17.985 1.00 84.75 91 GLY A C 1
ATOM 687 O O . GLY A 1 91 ? 18.913 1.385 -19.085 1.00 84.75 91 GLY A O 1
ATOM 688 N N . THR A 1 92 ? 19.253 0.910 -16.918 1.00 85.31 92 THR A N 1
ATOM 689 C CA . THR A 1 92 ? 18.685 -0.445 -16.971 1.00 85.31 92 THR A CA 1
ATOM 690 C C . THR A 1 92 ? 17.218 -0.408 -17.395 1.00 85.31 92 THR A C 1
ATOM 692 O O . THR A 1 92 ? 16.817 -1.185 -18.259 1.00 85.31 92 THR A O 1
ATOM 695 N N . ILE A 1 93 ? 16.418 0.522 -16.851 1.00 80.69 93 ILE A N 1
ATOM 696 C CA . ILE A 1 93 ? 15.010 0.675 -17.266 1.00 80.69 93 ILE A CA 1
ATOM 697 C C . ILE A 1 93 ? 14.920 1.105 -18.735 1.00 80.69 93 ILE A C 1
ATOM 699 O O . ILE A 1 93 ? 14.130 0.536 -19.480 1.00 80.69 93 ILE A O 1
ATOM 703 N N . GLY A 1 94 ? 15.761 2.045 -19.178 1.00 80.12 94 GLY A N 1
ATOM 704 C CA . GLY A 1 94 ? 15.801 2.474 -20.581 1.00 80.12 94 GLY A CA 1
ATOM 705 C C . GLY A 1 94 ? 16.158 1.331 -21.537 1.00 80.12 94 GLY A C 1
ATOM 706 O O . GLY A 1 94 ? 15.506 1.161 -22.566 1.00 80.12 94 GLY A O 1
ATOM 707 N N . GLY A 1 95 ? 17.130 0.495 -21.161 1.00 81.69 95 GLY A N 1
ATOM 708 C CA . GLY A 1 95 ? 17.490 -0.712 -21.905 1.00 81.69 95 GLY A CA 1
ATOM 709 C C . GLY A 1 95 ? 16.355 -1.736 -21.956 1.00 81.69 95 GLY A C 1
ATOM 710 O O . GLY A 1 95 ? 16.050 -2.254 -23.027 1.00 81.69 95 GLY A O 1
ATOM 711 N N . LEU A 1 96 ? 15.683 -1.990 -20.828 1.00 80.62 96 LEU A N 1
ATOM 712 C CA . LEU A 1 96 ? 14.524 -2.889 -20.773 1.00 80.62 96 LEU A CA 1
ATOM 713 C C . LEU A 1 96 ? 13.357 -2.395 -21.633 1.00 80.62 96 LEU A C 1
ATOM 715 O O . LEU A 1 96 ? 12.680 -3.216 -22.244 1.00 80.62 96 LEU A O 1
ATOM 719 N N . VAL A 1 97 ? 13.133 -1.081 -21.711 1.00 78.19 97 VAL A N 1
ATOM 720 C CA . VAL A 1 97 ? 12.111 -0.505 -22.595 1.00 78.19 97 VAL A CA 1
ATOM 721 C C . VAL A 1 97 ? 12.496 -0.699 -24.061 1.00 78.19 97 VAL A C 1
ATOM 723 O O . VAL A 1 97 ? 11.696 -1.229 -24.825 1.00 78.19 97 VAL A O 1
ATOM 726 N N . TYR A 1 98 ? 13.730 -0.354 -24.439 1.00 79.81 98 TYR A N 1
ATOM 727 C CA . TYR A 1 98 ? 14.207 -0.485 -25.819 1.00 79.81 98 TYR A CA 1
ATOM 728 C C . TYR A 1 98 ? 14.127 -1.933 -26.329 1.00 79.81 98 TYR A C 1
ATOM 730 O O . TYR A 1 98 ? 13.533 -2.186 -27.370 1.00 79.81 98 TYR A O 1
ATOM 738 N N . TYR A 1 99 ? 14.650 -2.898 -25.565 1.00 78.44 99 TYR A N 1
ATOM 739 C CA . TYR A 1 99 ? 14.597 -4.314 -25.948 1.00 78.44 99 TYR A CA 1
ATOM 740 C C . TYR A 1 99 ? 13.216 -4.952 -25.742 1.00 78.44 99 TYR A C 1
ATOM 742 O O . TYR A 1 99 ? 12.879 -5.929 -26.410 1.00 78.44 99 TYR A O 1
ATOM 750 N N . GLY A 1 100 ? 12.410 -4.433 -24.813 1.00 73.00 100 GLY A N 1
ATOM 751 C CA . GLY A 1 100 ? 11.073 -4.953 -24.538 1.00 73.00 100 GLY A CA 1
ATOM 752 C C . GLY A 1 100 ? 10.054 -4.593 -25.618 1.00 73.00 100 GLY A C 1
ATOM 753 O O . GLY A 1 100 ? 9.165 -5.400 -25.878 1.00 73.00 100 GLY A O 1
ATOM 754 N N . LEU A 1 101 ? 10.208 -3.443 -26.284 1.00 67.31 101 LEU A N 1
ATOM 755 C CA . LEU A 1 101 ? 9.364 -3.019 -27.411 1.00 67.31 101 LEU A CA 1
ATOM 756 C C . LEU A 1 101 ? 9.471 -3.965 -28.618 1.00 67.31 101 LEU A C 1
ATOM 758 O O . LEU A 1 101 ? 8.459 -4.268 -29.242 1.00 67.31 101 LEU A O 1
ATOM 762 N N . ASP A 1 102 ? 10.665 -4.490 -28.903 1.00 68.50 102 ASP A N 1
ATOM 763 C CA . ASP A 1 102 ? 10.861 -5.495 -29.959 1.00 68.50 102 ASP A CA 1
ATOM 764 C C . ASP A 1 102 ? 10.231 -6.856 -29.607 1.00 68.50 102 ASP A C 1
ATOM 766 O O . ASP A 1 102 ? 9.858 -7.627 -30.493 1.00 68.50 102 ASP A O 1
ATOM 770 N N . LEU A 1 103 ? 10.096 -7.168 -28.312 1.00 67.56 103 LEU A N 1
ATOM 771 C CA . LEU A 1 103 ? 9.587 -8.457 -27.833 1.00 67.56 103 LEU A CA 1
ATOM 772 C C . LEU A 1 103 ? 8.064 -8.461 -27.595 1.00 67.56 103 LEU A C 1
ATOM 774 O O . LEU A 1 103 ? 7.430 -9.516 -27.672 1.00 67.56 103 LEU A O 1
ATOM 778 N N . LEU A 1 104 ? 7.465 -7.304 -27.290 1.00 70.12 104 LEU A N 1
ATOM 779 C CA . LEU A 1 104 ? 6.059 -7.161 -26.900 1.00 70.12 104 LEU A CA 1
ATOM 780 C C . LEU A 1 104 ? 5.272 -6.339 -27.924 1.00 70.12 104 LEU A C 1
ATOM 782 O O . LEU A 1 104 ? 5.265 -5.113 -27.895 1.00 70.12 104 LEU A O 1
ATOM 786 N N . HIS A 1 105 ? 4.501 -7.024 -28.770 1.00 71.88 105 HIS A N 1
ATOM 787 C CA . HIS A 1 105 ? 3.494 -6.362 -29.598 1.00 71.88 105 HIS A CA 1
ATOM 788 C C . HIS A 1 105 ? 2.391 -5.755 -28.697 1.00 71.88 105 HIS A C 1
ATOM 790 O O . HIS A 1 105 ? 1.895 -6.456 -27.804 1.00 71.88 105 HIS A O 1
ATOM 796 N N . PRO A 1 106 ? 1.937 -4.506 -28.930 1.00 72.81 106 PRO A N 1
ATOM 797 C CA . PRO A 1 106 ? 1.005 -3.789 -28.045 1.00 72.81 106 PRO A CA 1
ATOM 798 C C . PRO A 1 106 ? -0.312 -4.536 -27.776 1.00 72.81 106 PRO A C 1
ATOM 800 O O . PRO A 1 106 ? -0.930 -4.370 -26.727 1.00 72.81 106 PRO A O 1
ATOM 803 N N . THR A 1 107 ? -0.723 -5.434 -28.675 1.00 79.69 107 THR A N 1
ATOM 804 C CA . THR A 1 107 ? -1.919 -6.278 -28.505 1.00 79.69 107 THR A CA 1
ATOM 805 C C . THR A 1 107 ? -1.777 -7.367 -27.434 1.00 79.69 107 THR A C 1
ATOM 807 O O . THR A 1 107 ? -2.781 -7.770 -26.852 1.00 79.69 107 THR A O 1
ATOM 810 N N . PHE A 1 108 ? -0.563 -7.860 -27.164 1.00 82.00 108 PHE A N 1
ATOM 811 C CA . PHE A 1 108 ? -0.302 -8.924 -26.179 1.00 82.00 108 PHE A CA 1
ATOM 812 C C . PHE A 1 108 ? 0.297 -8.406 -24.868 1.00 82.00 108 PHE A C 1
ATOM 814 O O . PHE A 1 108 ? 0.440 -9.171 -23.913 1.00 82.00 108 PHE A O 1
ATOM 821 N N . PHE A 1 109 ? 0.588 -7.108 -24.796 1.00 84.12 109 PHE A N 1
ATOM 822 C CA . PHE A 1 109 ? 1.212 -6.471 -23.643 1.00 84.12 109 PHE A CA 1
ATOM 823 C C . PHE A 1 109 ? 0.408 -6.651 -22.344 1.00 84.12 109 PHE A C 1
ATOM 825 O O . PHE A 1 109 ? 0.940 -7.145 -21.351 1.00 84.12 109 PHE A O 1
ATOM 832 N N . LEU A 1 110 ? -0.887 -6.316 -22.349 1.00 88.19 110 LEU A N 1
ATOM 833 C CA . LEU A 1 110 ? -1.742 -6.412 -21.158 1.00 88.19 110 LEU A CA 1
ATOM 834 C C . LEU A 1 110 ? -1.929 -7.864 -20.661 1.00 88.19 110 LEU A C 1
ATOM 836 O O . LEU A 1 110 ? -1.738 -8.099 -19.464 1.00 88.19 110 LEU A O 1
ATOM 840 N N . PRO A 1 111 ? -2.242 -8.858 -21.523 1.00 89.31 111 PRO A N 1
ATOM 841 C CA . PRO A 1 111 ? -2.295 -10.263 -21.113 1.00 89.31 111 PRO A CA 1
ATOM 842 C C . PRO A 1 111 ? -0.966 -10.788 -20.555 1.00 89.31 111 PRO A C 1
ATOM 844 O O . PRO A 1 111 ? -0.961 -11.467 -19.528 1.00 89.31 111 PRO A O 1
ATOM 847 N N . ALA A 1 112 ? 0.162 -10.459 -21.192 1.00 87.50 112 ALA A N 1
ATOM 848 C CA . ALA A 1 112 ? 1.483 -10.867 -20.718 1.00 87.50 112 ALA A CA 1
ATOM 849 C C . ALA A 1 112 ? 1.815 -10.219 -19.365 1.00 87.50 112 ALA A C 1
ATOM 851 O O . ALA A 1 112 ? 2.258 -10.905 -18.444 1.00 87.50 112 ALA A O 1
ATOM 852 N N . GLY A 1 113 ? 1.522 -8.924 -19.210 1.00 88.62 113 GLY A N 1
ATOM 853 C CA . GLY A 1 113 ? 1.682 -8.197 -17.954 1.00 88.62 113 GLY A CA 1
ATOM 854 C C . GLY A 1 113 ? 0.856 -8.799 -16.815 1.00 88.62 113 GLY A C 1
ATOM 855 O O . GLY A 1 113 ? 1.371 -8.954 -15.711 1.00 88.62 113 GLY A O 1
ATOM 856 N N . LEU A 1 114 ? -0.385 -9.224 -17.078 1.00 90.56 114 LEU A N 1
ATOM 857 C CA . LEU A 1 114 ? -1.220 -9.918 -16.091 1.00 90.56 114 LEU A CA 1
ATOM 858 C C . LEU A 1 114 ? -0.577 -11.230 -15.616 1.00 90.56 114 LEU A C 1
ATOM 860 O O . LEU A 1 114 ? -0.523 -11.484 -14.410 1.00 90.56 114 LEU A O 1
ATOM 864 N N . VAL A 1 115 ? -0.088 -12.058 -16.543 1.00 90.31 115 VAL A N 1
ATOM 865 C CA . VAL A 1 115 ? 0.561 -13.339 -16.213 1.00 90.31 115 VAL A CA 1
ATOM 866 C C . VAL A 1 115 ? 1.842 -13.102 -15.416 1.00 90.31 115 VAL A C 1
ATOM 868 O O . VAL A 1 115 ? 2.040 -13.729 -14.375 1.00 90.31 115 VAL A O 1
ATOM 871 N N . LEU A 1 116 ? 2.677 -12.158 -15.851 1.00 88.12 116 LEU A N 1
ATOM 872 C CA . LEU A 1 116 ? 3.922 -11.803 -15.172 1.00 88.12 116 LEU A CA 1
ATOM 873 C C . LEU A 1 116 ? 3.670 -11.251 -13.762 1.00 88.12 116 LEU A C 1
ATOM 875 O O . LEU A 1 116 ? 4.295 -11.712 -12.808 1.00 88.12 116 LEU A O 1
ATOM 879 N N . CYS A 1 117 ? 2.712 -10.335 -13.601 1.00 88.56 117 CYS A N 1
ATOM 880 C CA . CYS A 1 117 ? 2.310 -9.825 -12.289 1.00 88.56 117 CYS A CA 1
ATOM 881 C C . CYS A 1 117 ? 1.736 -10.931 -11.396 1.00 88.56 117 CYS A C 1
ATOM 883 O O . CYS A 1 117 ? 2.017 -10.953 -10.201 1.00 88.56 117 CYS A O 1
ATOM 885 N N . SER A 1 118 ? 0.974 -11.876 -11.952 1.00 90.25 118 SER A N 1
ATOM 886 C CA . SER A 1 118 ? 0.417 -12.996 -11.182 1.00 90.25 118 SER A CA 1
ATOM 887 C C . SER A 1 118 ? 1.517 -13.929 -10.676 1.00 90.25 118 SER A C 1
ATOM 889 O O . SER A 1 118 ? 1.561 -14.237 -9.486 1.00 90.25 118 SER A O 1
ATOM 891 N N . LEU A 1 119 ? 2.452 -14.322 -11.547 1.00 89.50 119 LEU A N 1
ATOM 892 C CA . LEU A 1 119 ? 3.609 -15.142 -11.173 1.00 89.50 119 LEU A CA 1
ATOM 893 C C . LEU A 1 119 ? 4.470 -14.443 -10.118 1.00 89.50 119 LEU A C 1
ATOM 895 O O . LEU A 1 119 ? 4.843 -15.049 -9.113 1.00 89.50 119 LEU A O 1
ATOM 899 N N . MET A 1 120 ? 4.732 -13.151 -10.308 1.00 86.00 120 MET A N 1
ATOM 900 C CA . MET A 1 120 ? 5.543 -12.380 -9.376 1.00 86.00 120 MET A CA 1
ATOM 901 C C . MET A 1 120 ? 4.830 -12.135 -8.041 1.00 86.00 120 MET A C 1
ATOM 903 O O . MET A 1 120 ? 5.478 -12.151 -6.997 1.00 86.00 120 MET A O 1
ATOM 907 N N . SER A 1 121 ? 3.502 -12.001 -8.039 1.00 87.25 121 SER A N 1
ATOM 908 C CA . SER A 1 121 ? 2.704 -11.921 -6.812 1.00 87.25 121 SER A CA 1
ATOM 909 C C . SER A 1 121 ? 2.681 -13.238 -6.047 1.00 87.25 121 SER A C 1
ATOM 911 O O . SER A 1 121 ? 2.649 -13.205 -4.819 1.00 87.25 121 SER A O 1
ATOM 913 N N . LEU A 1 122 ? 2.726 -14.385 -6.730 1.00 89.56 122 LEU A N 1
ATOM 914 C CA . LEU A 1 122 ? 2.878 -15.685 -6.073 1.00 89.56 122 LEU A CA 1
ATOM 915 C C . LEU A 1 122 ? 4.279 -15.840 -5.468 1.00 89.56 122 LEU A C 1
ATOM 917 O O . LEU A 1 122 ? 4.406 -16.336 -4.353 1.00 89.56 122 LEU A O 1
ATOM 921 N N . ALA A 1 123 ? 5.316 -15.373 -6.168 1.00 85.44 123 ALA A N 1
ATOM 922 C CA . ALA A 1 123 ? 6.697 -15.437 -5.691 1.00 85.44 123 ALA A CA 1
ATOM 923 C C . ALA A 1 123 ? 6.979 -14.460 -4.534 1.00 85.44 123 ALA A C 1
ATOM 925 O O . ALA A 1 123 ? 7.655 -14.810 -3.571 1.00 85.44 123 ALA A O 1
ATOM 926 N N . THR A 1 124 ? 6.454 -13.236 -4.621 1.00 81.56 124 THR A N 1
ATOM 927 C CA . THR A 1 124 ? 6.720 -12.147 -3.664 1.00 81.56 124 THR A CA 1
ATOM 928 C C . THR A 1 124 ? 5.689 -12.102 -2.531 1.00 81.56 124 THR A C 1
ATOM 930 O O . THR A 1 124 ? 5.903 -11.444 -1.514 1.00 81.56 124 THR A O 1
ATOM 933 N N . GLY A 1 125 ? 4.537 -12.757 -2.703 1.00 77.94 125 GLY A N 1
ATOM 934 C CA . GLY A 1 125 ? 3.461 -12.856 -1.711 1.00 77.94 125 GLY A CA 1
ATOM 935 C C . GLY A 1 125 ? 2.707 -11.552 -1.421 1.00 77.94 125 GLY A C 1
ATOM 936 O O . GLY A 1 125 ? 1.773 -11.557 -0.622 1.00 77.94 125 GLY A O 1
ATOM 937 N N . THR A 1 126 ? 3.086 -10.426 -2.039 1.00 79.75 126 THR A N 1
ATOM 938 C CA . THR A 1 126 ? 2.477 -9.110 -1.798 1.00 79.75 126 THR A CA 1
ATOM 939 C C . THR A 1 126 ? 2.323 -8.306 -3.089 1.00 79.75 126 THR A C 1
ATOM 941 O O . THR A 1 126 ? 3.182 -8.327 -3.977 1.00 79.75 126 THR A O 1
ATOM 944 N N . ALA A 1 127 ? 1.239 -7.529 -3.172 1.00 81.62 127 ALA A N 1
ATOM 945 C CA . ALA A 1 127 ? 1.002 -6.624 -4.297 1.00 81.62 127 ALA A CA 1
ATOM 946 C C . ALA A 1 127 ? 2.108 -5.557 -4.417 1.00 81.62 127 ALA A C 1
ATOM 948 O O . ALA A 1 127 ? 2.573 -5.256 -5.513 1.00 81.62 127 ALA A O 1
ATOM 949 N N . TRP A 1 128 ? 2.589 -5.032 -3.286 1.00 80.19 128 TRP A N 1
ATOM 950 C CA . TRP A 1 128 ? 3.597 -3.968 -3.252 1.00 80.19 128 TRP A CA 1
ATOM 951 C C . TRP A 1 128 ? 4.970 -4.417 -3.760 1.00 80.19 128 TRP A C 1
ATOM 953 O O . TRP A 1 128 ? 5.598 -3.693 -4.530 1.00 80.19 128 TRP A O 1
ATOM 963 N N . GLY A 1 129 ? 5.414 -5.627 -3.406 1.00 79.25 129 GLY A N 1
ATOM 964 C CA . GLY A 1 129 ? 6.663 -6.176 -3.941 1.00 79.25 129 GLY A CA 1
ATOM 965 C C . GLY A 1 129 ? 6.575 -6.545 -5.429 1.00 79.25 129 GLY A C 1
ATOM 966 O O . GLY A 1 129 ? 7.555 -6.434 -6.164 1.00 79.25 129 GLY A O 1
ATOM 967 N N . THR A 1 130 ? 5.380 -6.898 -5.907 1.00 85.38 130 THR A N 1
ATOM 968 C CA . THR A 1 130 ? 5.126 -7.137 -7.338 1.00 85.38 130 THR A CA 1
ATOM 969 C C . THR A 1 130 ? 5.256 -5.852 -8.153 1.00 85.38 130 THR A C 1
ATOM 971 O O . THR A 1 130 ? 5.922 -5.831 -9.189 1.00 85.38 130 THR A O 1
ATOM 974 N N . ILE A 1 131 ? 4.665 -4.758 -7.658 1.00 84.44 131 ILE A N 1
ATOM 975 C CA . ILE A 1 131 ? 4.771 -3.439 -8.293 1.00 84.44 131 ILE A CA 1
ATOM 976 C C . ILE A 1 131 ? 6.240 -3.004 -8.368 1.00 84.44 131 ILE A C 1
ATOM 978 O O . ILE A 1 131 ? 6.684 -2.559 -9.422 1.00 84.44 131 ILE A O 1
ATOM 982 N N . ALA A 1 132 ? 7.000 -3.196 -7.287 1.00 78.75 132 ALA A N 1
ATOM 983 C CA . ALA A 1 132 ? 8.397 -2.778 -7.176 1.00 78.75 132 ALA A CA 1
ATOM 984 C C . ALA A 1 132 ? 9.361 -3.400 -8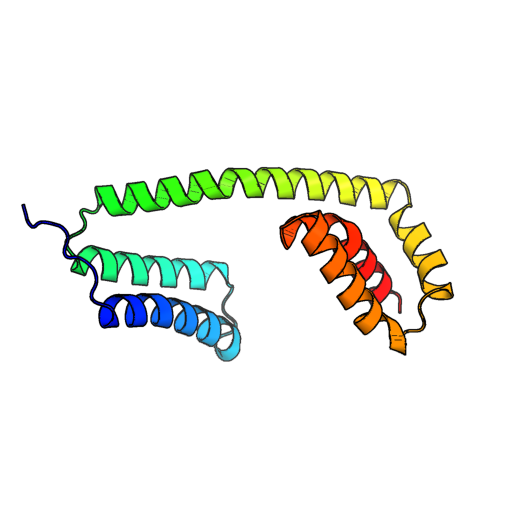.193 1.00 78.75 132 ALA A C 1
ATOM 986 O O . ALA A 1 132 ? 10.407 -2.824 -8.475 1.00 78.75 132 ALA A O 1
ATOM 987 N N . THR A 1 133 ? 9.050 -4.593 -8.686 1.00 81.75 133 THR A N 1
ATOM 988 C CA . THR A 1 133 ? 9.973 -5.392 -9.494 1.00 81.75 133 THR A CA 1
ATOM 989 C C . THR A 1 133 ? 9.608 -5.308 -10.966 1.00 81.75 133 THR A C 1
ATOM 991 O O . THR A 1 133 ? 10.271 -4.616 -11.733 1.00 81.75 133 THR A O 1
ATOM 994 N N . ILE A 1 134 ? 8.526 -5.978 -11.360 1.00 83.31 134 ILE A N 1
ATOM 995 C CA . ILE A 1 134 ? 8.091 -6.031 -12.757 1.00 83.31 134 ILE A CA 1
ATOM 996 C C . ILE A 1 134 ? 7.075 -4.937 -13.088 1.00 83.31 134 ILE A C 1
ATOM 998 O O . ILE A 1 134 ? 7.015 -4.485 -14.227 1.00 83.31 134 ILE A O 1
ATOM 1002 N N . GLY A 1 135 ? 6.315 -4.457 -12.099 1.00 86.12 135 GLY A N 1
ATOM 1003 C CA . GLY A 1 135 ? 5.287 -3.436 -12.309 1.00 86.12 135 GLY A CA 1
ATOM 1004 C C . GLY A 1 135 ? 5.842 -2.110 -12.830 1.00 86.12 135 GLY A C 1
ATOM 1005 O O . GLY A 1 135 ? 5.318 -1.584 -13.806 1.00 86.12 135 GLY A O 1
ATOM 1006 N N . VAL A 1 136 ? 6.927 -1.597 -12.242 1.00 81.88 136 VAL A N 1
ATOM 1007 C CA . VAL A 1 136 ? 7.581 -0.356 -12.707 1.00 81.88 136 VAL A CA 1
ATOM 1008 C C . VAL A 1 136 ? 8.110 -0.501 -14.137 1.00 81.88 136 VAL A C 1
ATOM 1010 O O . VAL A 1 136 ? 7.960 0.414 -14.944 1.00 81.88 136 VAL A O 1
ATOM 1013 N N . VAL A 1 137 ? 8.672 -1.665 -14.477 1.00 81.50 137 VAL A N 1
ATOM 1014 C CA . VAL A 1 137 ? 9.162 -1.955 -15.834 1.00 81.50 137 VAL A CA 1
ATOM 1015 C C . VAL A 1 137 ? 8.004 -1.979 -16.832 1.00 81.50 137 VAL A C 1
ATOM 1017 O O . VAL A 1 137 ? 8.088 -1.349 -17.883 1.00 81.50 137 VAL A O 1
ATOM 1020 N N . LEU A 1 138 ? 6.898 -2.646 -16.488 1.00 85.44 138 LEU A N 1
ATOM 1021 C CA . LEU A 1 138 ? 5.693 -2.678 -17.319 1.00 85.44 138 LEU A CA 1
ATOM 1022 C C . LEU A 1 138 ? 5.068 -1.285 -17.468 1.00 85.44 138 LEU A C 1
ATOM 1024 O O . LEU A 1 138 ? 4.662 -0.929 -18.566 1.00 85.44 138 LEU A O 1
ATOM 1028 N N . MET A 1 139 ? 5.029 -0.466 -16.415 1.00 86.44 139 MET A N 1
ATOM 1029 C CA . MET A 1 139 ? 4.570 0.927 -16.514 1.00 86.44 139 MET A CA 1
ATOM 1030 C C . MET A 1 139 ? 5.447 1.751 -17.466 1.00 86.44 139 MET A C 1
ATOM 1032 O O . MET A 1 139 ? 4.914 2.514 -18.268 1.00 86.44 139 MET A O 1
ATOM 1036 N N . GLY A 1 140 ? 6.771 1.568 -17.416 1.00 79.69 140 GLY A N 1
ATOM 1037 C CA . GLY A 1 140 ? 7.706 2.216 -18.340 1.00 79.69 140 GLY A CA 1
ATOM 1038 C C . GLY A 1 140 ? 7.503 1.785 -19.795 1.00 79.69 140 GLY A C 1
ATOM 1039 O O . GLY A 1 140 ? 7.447 2.632 -20.681 1.00 79.69 140 GLY A O 1
ATOM 1040 N N . LEU A 1 141 ? 7.326 0.482 -20.036 1.00 82.12 141 LEU A N 1
ATOM 1041 C CA . LEU A 1 141 ? 7.016 -0.069 -21.362 1.00 82.12 141 LEU A CA 1
ATOM 1042 C C . LEU A 1 141 ? 5.666 0.425 -21.891 1.00 82.12 141 LEU A C 1
ATOM 1044 O O . LEU A 1 141 ? 5.579 0.863 -23.030 1.00 82.12 141 LEU A O 1
ATOM 1048 N N . GLY A 1 142 ? 4.623 0.392 -21.061 1.00 83.12 142 GLY A N 1
ATOM 1049 C CA . GLY A 1 142 ? 3.275 0.810 -21.444 1.00 83.12 142 GLY A CA 1
ATOM 1050 C C . GLY A 1 142 ? 3.141 2.309 -21.718 1.00 83.12 142 GLY A C 1
ATOM 1051 O O . GLY A 1 142 ? 2.211 2.703 -22.406 1.00 83.12 142 GLY A O 1
ATOM 1052 N N . GLY A 1 143 ? 4.045 3.142 -21.194 1.00 80.19 143 GLY A N 1
ATOM 1053 C CA . GLY A 1 143 ? 4.131 4.557 -21.568 1.00 80.19 143 GLY A CA 1
ATOM 1054 C C . GLY A 1 143 ? 4.920 4.818 -22.856 1.00 80.19 143 GLY A C 1
ATOM 1055 O O . GLY A 1 143 ? 4.830 5.917 -23.395 1.00 80.19 143 GLY A O 1
ATOM 1056 N N . ALA A 1 144 ? 5.714 3.845 -23.317 1.00 74.50 144 ALA A N 1
ATOM 1057 C CA . ALA A 1 144 ? 6.521 3.938 -24.534 1.00 74.50 144 ALA A CA 1
ATOM 1058 C C . ALA A 1 144 ? 5.863 3.275 -25.762 1.00 74.50 144 ALA A C 1
ATOM 1060 O O . ALA A 1 144 ? 6.208 3.637 -26.887 1.00 74.50 144 ALA A O 1
ATOM 1061 N N . LEU A 1 145 ? 4.961 2.309 -25.536 1.00 70.50 145 LEU A N 1
ATOM 1062 C CA . LEU A 1 145 ? 4.060 1.696 -26.527 1.00 70.50 145 LEU A CA 1
ATOM 1063 C C . LEU A 1 145 ? 2.919 2.645 -26.919 1.00 70.50 145 LEU A C 1
ATOM 1065 O O . LEU A 1 145 ? 2.523 2.600 -28.106 1.00 70.50 145 LEU A O 1
#

Foldseek 3Di:
DDDQDDQDPVLVCCLVVVLVCLQVCCCPPVVDDNVVSVVVSLVSNVVSSVVSVDDPVNSVVVVVVVVVVVVVVVVVVVVLVVVVVVCVVVCVLVVLLVVVPVVDDPVCLVVVLVVQLVVVCVVVVDNVSSCSPVVVSSVSNVVVD

Secondary structure (DSSP, 8-state):
-PPPPPPPHHHHHHHHHHHHHHHHHHHHTT---HHHHHHHHHHHHHHHHHHTT--HHHHHHHHHHHHHHHHHHHHHHHHHHHHHHHHHHTTHHHHHHHHHHHH--HHHHHHHHHHHHHHHHHHHSSHHHHIIIIIHHHHHHHHH-

Sequence (145 aa):
MEEPQEPSFLHSLICFGGVIVTVISGMLWLGINLHSLLVIALVWVAGHSSRLGFSFQKIKSAMISGIEKGLGAIFIFFLIGILVASLIESGTIGGLVYYGLDLLHPTFFLPAGLVLCSLMSLATGTAWGTIATIGVVLMGLGGAL